Protein AF-A0A7Y9STZ4-F1 (afdb_monomer_lite)

Radius of gyration: 13.55 Å; chains: 1; bounding box: 28×32×27 Å

Sequence (78 aa):
MKLYGYADEGKPPEEVVPLTLAEVTLCATPKELQALSRFLAACADEMLRMGASYDHVHFSDRHKEFRSSPHFVVAAAE

Structure (mmCIF, N/CA/C/O backbone):
data_AF-A0A7Y9STZ4-F1
#
_entry.id   AF-A0A7Y9STZ4-F1
#
loop_
_atom_site.group_PDB
_atom_site.id
_atom_site.type_symbol
_atom_site.label_atom_id
_atom_site.label_alt_id
_atom_site.label_comp_id
_atom_site.label_asym_id
_atom_site.label_entity_id
_atom_site.label_seq_id
_atom_site.pdbx_PDB_ins_code
_atom_site.Cartn_x
_atom_site.Cartn_y
_atom_site.Cartn_z
_atom_site.occupancy
_atom_site.B_iso_or_equiv
_atom_site.auth_seq_id
_atom_site.auth_comp_id
_atom_site.auth_asym_id
_atom_site.auth_atom_id
_atom_site.pdbx_PDB_model_num
ATOM 1 N N . MET A 1 1 ? -0.709 -4.047 -12.045 1.00 89.31 1 MET A N 1
ATOM 2 C CA . MET A 1 1 ? -0.998 -3.852 -10.607 1.00 89.31 1 MET A CA 1
ATOM 3 C C . MET A 1 1 ? -1.566 -5.153 -10.069 1.00 89.31 1 MET A C 1
ATOM 5 O O . MET A 1 1 ? -2.433 -5.716 -10.724 1.00 89.31 1 MET A O 1
ATOM 9 N N . LYS A 1 2 ? -1.045 -5.650 -8.947 1.00 94.50 2 LYS A N 1
ATOM 10 C CA . LYS A 1 2 ? -1.519 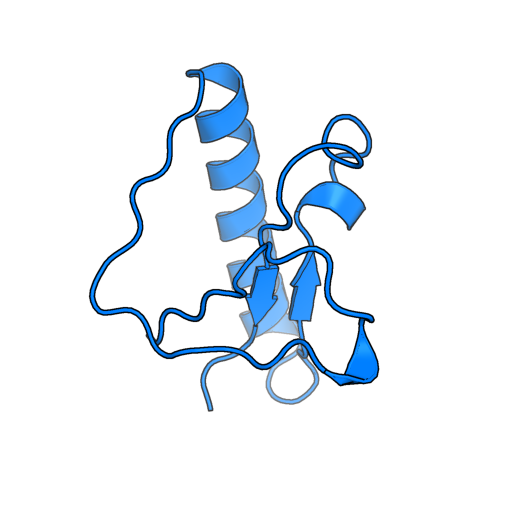-6.859 -8.260 1.00 94.50 2 LYS A CA 1
ATOM 11 C C . LYS A 1 2 ? -1.857 -6.457 -6.821 1.00 94.50 2 LYS A C 1
ATOM 13 O O . LYS A 1 2 ? -1.189 -5.578 -6.281 1.00 94.50 2 LYS A O 1
ATOM 18 N N . LEU A 1 3 ? -2.881 -7.060 -6.228 1.00 95.19 3 LEU A N 1
ATOM 19 C CA . LEU A 1 3 ? -3.205 -6.889 -4.812 1.00 95.19 3 LEU A CA 1
ATOM 20 C C . LEU A 1 3 ? -2.924 -8.208 -4.104 1.00 95.19 3 LEU A C 1
ATOM 22 O O . LEU A 1 3 ? -3.313 -9.267 -4.599 1.00 95.19 3 LEU A O 1
ATOM 26 N N . TYR A 1 4 ? -2.259 -8.127 -2.959 1.00 95.19 4 TYR A N 1
ATOM 27 C CA . TYR A 1 4 ? -1.991 -9.270 -2.101 1.00 95.19 4 TYR A CA 1
ATOM 28 C C . TYR A 1 4 ? -2.499 -8.981 -0.694 1.00 95.19 4 TYR A C 1
ATOM 30 O O . TYR A 1 4 ? -2.417 -7.847 -0.223 1.00 95.19 4 TYR A O 1
ATOM 38 N N . GLY A 1 5 ? -3.029 -10.008 -0.038 1.00 93.31 5 GLY A N 1
ATOM 39 C CA . GLY A 1 5 ? -3.466 -9.963 1.350 1.00 93.31 5 GLY A CA 1
ATOM 40 C C . GLY A 1 5 ? -2.904 -11.130 2.140 1.00 93.31 5 GLY A C 1
ATOM 41 O O . GLY A 1 5 ? -2.614 -12.185 1.582 1.00 93.31 5 GLY A O 1
ATOM 42 N N . TYR A 1 6 ? -2.788 -10.934 3.445 1.00 92.31 6 TYR A N 1
ATOM 43 C CA . TYR A 1 6 ? -2.347 -11.945 4.394 1.00 92.31 6 TYR A CA 1
ATOM 44 C C . TYR A 1 6 ? -3.493 -12.171 5.374 1.00 92.31 6 TYR A C 1
ATOM 46 O O . TYR A 1 6 ? -4.047 -11.207 5.904 1.00 92.31 6 TYR A O 1
ATOM 54 N N . ALA A 1 7 ? -3.888 -13.426 5.571 1.00 88.38 7 ALA A N 1
ATOM 55 C CA . ALA A 1 7 ? -4.933 -13.750 6.529 1.00 88.38 7 ALA A CA 1
ATOM 56 C C . ALA A 1 7 ? -4.381 -13.611 7.957 1.00 88.38 7 ALA A C 1
ATOM 58 O O . ALA A 1 7 ? -3.348 -14.196 8.284 1.00 88.38 7 ALA A O 1
ATOM 59 N N . ASP A 1 8 ? -5.072 -12.849 8.804 1.00 86.00 8 ASP A N 1
ATOM 60 C CA . ASP A 1 8 ? -4.729 -12.701 10.222 1.00 86.00 8 ASP A CA 1
ATOM 61 C C . ASP A 1 8 ? -5.361 -13.839 11.039 1.00 86.00 8 ASP A C 1
ATOM 63 O O . ASP A 1 8 ? -6.376 -13.680 11.714 1.00 86.00 8 ASP A O 1
ATOM 67 N N . GLU A 1 9 ? -4.801 -15.040 10.891 1.00 88.50 9 GLU A N 1
ATOM 68 C CA . GLU A 1 9 ? -5.298 -16.269 11.531 1.00 88.50 9 GLU A CA 1
ATOM 69 C C . GLU A 1 9 ? -4.521 -16.629 12.811 1.00 88.50 9 GLU A C 1
ATOM 71 O O . GLU A 1 9 ? -4.630 -17.748 13.309 1.00 88.50 9 GLU A O 1
ATOM 76 N N . GLY A 1 10 ? -3.692 -15.713 13.332 1.00 85.44 10 GLY A N 1
ATOM 77 C CA . GLY A 1 10 ? -2.812 -15.982 14.478 1.00 85.44 10 GLY A CA 1
ATOM 78 C C . GLY A 1 10 ? -1.732 -17.037 14.201 1.00 85.44 10 GLY A C 1
ATOM 79 O O . GLY A 1 10 ? -1.169 -17.609 15.135 1.00 85.44 10 GLY A O 1
ATOM 80 N N . LYS A 1 11 ? -1.463 -17.316 12.922 1.00 86.50 11 LYS A N 1
ATOM 81 C CA . LYS A 1 11 ? -0.415 -18.235 12.477 1.00 86.50 11 LYS A CA 1
ATOM 82 C C . LYS A 1 11 ? 0.974 -17.643 12.714 1.00 86.50 11 LYS A C 1
ATOM 84 O O . LYS A 1 11 ? 1.129 -16.418 12.686 1.00 86.50 11 LYS A O 1
ATOM 89 N N . PRO A 1 12 ? 1.993 -18.488 12.932 1.00 86.69 12 PRO A N 1
ATOM 90 C CA . PRO A 1 12 ? 3.361 -18.008 13.019 1.00 86.69 12 PRO A CA 1
ATOM 91 C C . PRO A 1 12 ? 3.791 -17.380 11.674 1.00 86.69 12 PRO A C 1
ATOM 93 O O . PRO A 1 12 ? 3.316 -17.827 10.626 1.00 86.69 12 PRO A O 1
ATOM 96 N N . PRO A 1 13 ? 4.656 -16.344 11.668 1.00 81.44 13 PRO A N 1
ATOM 97 C CA . PRO A 1 13 ? 4.995 -15.571 10.466 1.00 81.44 13 PRO A CA 1
ATOM 98 C C . PRO A 1 13 ? 5.450 -16.405 9.261 1.00 81.44 13 PRO A C 1
ATOM 100 O O . PRO A 1 13 ? 5.129 -16.068 8.126 1.00 81.44 13 PRO A O 1
ATOM 103 N N . GLU A 1 14 ? 6.163 -17.504 9.499 1.00 85.62 14 GLU A N 1
ATOM 104 C CA . GLU A 1 14 ? 6.639 -18.444 8.481 1.00 85.62 14 GLU A CA 1
ATOM 105 C C . GLU A 1 14 ? 5.522 -19.199 7.741 1.00 85.62 14 GLU A C 1
ATOM 107 O O . GLU A 1 14 ? 5.736 -19.679 6.629 1.00 85.62 14 GLU A O 1
ATOM 112 N N . GLU A 1 15 ? 4.331 -19.293 8.333 1.00 86.12 15 GLU A N 1
ATOM 113 C CA . GLU A 1 15 ? 3.158 -19.946 7.742 1.00 86.12 15 GLU A CA 1
ATOM 114 C C . GLU A 1 15 ? 2.209 -18.950 7.058 1.00 86.12 15 GLU A C 1
ATOM 116 O O . GLU A 1 15 ? 1.236 -19.354 6.412 1.00 86.12 15 GLU A O 1
ATOM 121 N N . VAL A 1 16 ? 2.469 -17.644 7.184 1.00 87.44 16 VAL A N 1
ATOM 122 C CA . VAL A 1 16 ? 1.641 -16.606 6.572 1.00 87.44 16 VAL A CA 1
ATOM 123 C C . VAL A 1 16 ? 2.084 -16.398 5.125 1.00 87.44 16 VAL A C 1
ATOM 125 O O . VAL A 1 16 ? 3.155 -15.866 4.843 1.00 87.44 16 VAL A O 1
ATOM 128 N N . VAL A 1 17 ? 1.227 -16.791 4.185 1.00 88.88 17 VAL A N 1
ATOM 129 C CA . VAL A 1 17 ? 1.473 -16.646 2.744 1.00 88.88 17 VAL A CA 1
ATOM 130 C C . VAL A 1 17 ? 0.546 -15.595 2.124 1.00 88.88 17 VAL A C 1
ATOM 132 O O . VAL A 1 17 ? -0.617 -15.498 2.524 1.00 88.88 17 VAL A O 1
ATOM 1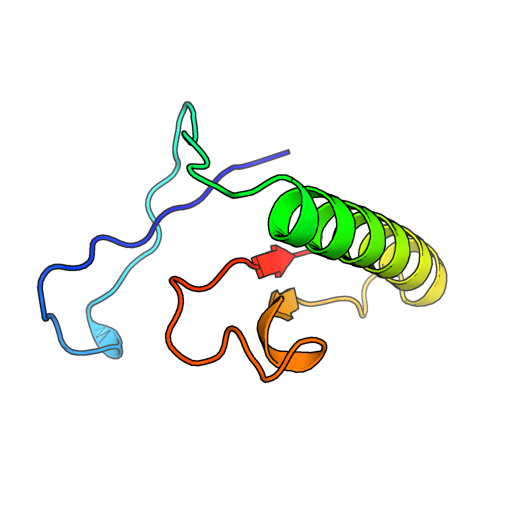35 N N . PRO A 1 18 ? 1.022 -14.806 1.142 1.00 91.56 18 PRO A N 1
ATOM 136 C CA . PRO A 1 18 ? 0.181 -13.837 0.455 1.00 91.56 18 PRO A CA 1
ATOM 137 C C . PRO A 1 18 ? -0.820 -14.531 -0.475 1.00 91.56 18 PRO A C 1
ATOM 139 O O . PRO A 1 18 ? -0.461 -15.405 -1.264 1.00 91.56 18 PRO A O 1
ATOM 142 N N . LEU A 1 19 ? -2.071 -14.079 -0.443 1.00 94.00 19 LEU A N 1
ATOM 143 C CA . LEU A 1 19 ? -3.124 -14.462 -1.381 1.00 94.00 19 LEU A CA 1
ATOM 144 C C . LEU A 1 19 ? -3.385 -13.318 -2.357 1.00 94.00 19 LEU A C 1
ATOM 146 O O . LEU A 1 19 ? -3.486 -12.164 -1.942 1.00 94.00 19 LEU A O 1
ATOM 150 N N . THR A 1 20 ? -3.524 -13.620 -3.649 1.00 95.50 20 THR A N 1
ATOM 151 C CA . THR A 1 20 ? -3.955 -12.617 -4.631 1.00 95.50 20 THR A CA 1
ATOM 152 C C . THR A 1 20 ? -5.403 -12.216 -4.365 1.00 95.50 20 THR A C 1
ATOM 154 O O . THR A 1 20 ? -6.282 -13.070 -4.272 1.00 95.50 20 THR A O 1
ATOM 157 N N . LEU A 1 21 ? -5.648 -10.912 -4.268 1.00 95.81 21 LEU A N 1
ATOM 158 C CA . LEU A 1 21 ? -6.968 -10.343 -4.018 1.00 95.81 21 LEU A CA 1
ATOM 159 C C . LEU A 1 21 ? -7.560 -9.763 -5.304 1.00 95.81 21 LEU A C 1
ATOM 161 O O . LEU A 1 21 ? -6.851 -9.153 -6.104 1.00 95.81 21 LEU A O 1
ATOM 165 N N . ALA A 1 22 ? -8.875 -9.907 -5.472 1.00 96.56 22 ALA A N 1
ATOM 166 C CA . ALA A 1 22 ? -9.616 -9.212 -6.525 1.00 96.56 22 ALA A CA 1
ATOM 167 C C . ALA A 1 22 ? -9.855 -7.731 -6.174 1.00 96.56 22 ALA A C 1
ATOM 169 O O . ALA A 1 22 ? -9.835 -6.873 -7.053 1.00 96.56 22 ALA A O 1
ATOM 170 N N . GLU A 1 23 ? -10.044 -7.433 -4.887 1.00 95.81 23 GLU A N 1
ATOM 171 C CA . GLU A 1 23 ? -10.321 -6.097 -4.361 1.00 95.81 23 GLU A CA 1
ATOM 172 C C . GLU A 1 23 ? -9.825 -5.957 -2.913 1.00 95.81 23 GLU A C 1
ATOM 174 O O . GLU A 1 23 ? -9.616 -6.950 -2.215 1.00 95.81 23 GLU A O 1
ATOM 179 N N . VAL A 1 24 ? -9.638 -4.714 -2.458 1.00 94.38 24 VAL A N 1
ATOM 180 C CA . VAL A 1 24 ? -9.336 -4.368 -1.061 1.00 94.38 24 VAL A CA 1
ATOM 181 C C . VAL A 1 24 ? -10.295 -3.265 -0.630 1.00 94.38 24 VAL A C 1
ATOM 183 O O . VAL A 1 24 ? -10.401 -2.239 -1.300 1.00 94.38 24 VAL A O 1
ATOM 186 N N . THR A 1 25 ? -10.953 -3.447 0.515 1.00 96.19 25 THR A N 1
ATOM 187 C CA . THR A 1 25 ? -11.690 -2.366 1.181 1.00 96.19 25 THR A CA 1
ATOM 188 C C . THR A 1 25 ? -10.782 -1.704 2.211 1.00 96.19 25 THR A C 1
ATOM 190 O O . THR A 1 25 ? -10.299 -2.364 3.129 1.00 96.19 25 THR A O 1
ATOM 193 N N . LEU A 1 26 ? -10.558 -0.396 2.073 1.00 95.06 26 LEU A N 1
ATOM 194 C CA . LEU A 1 26 ? -9.774 0.402 3.015 1.00 95.06 26 LEU A CA 1
ATOM 195 C C . LEU A 1 26 ? -10.70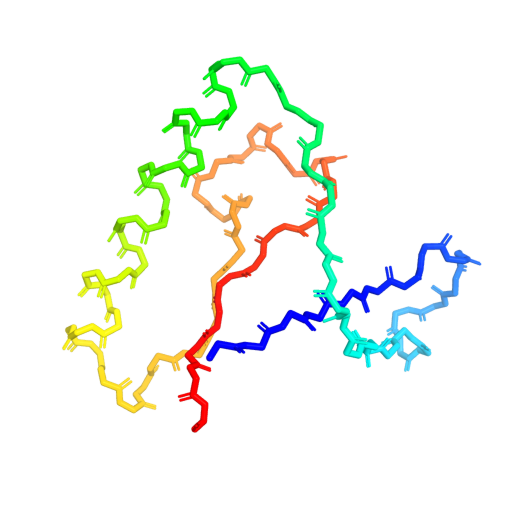3 1.234 3.906 1.00 95.06 26 LEU A C 1
ATOM 197 O O . LEU A 1 26 ? -11.298 2.212 3.455 1.00 95.06 26 LEU A O 1
ATOM 201 N N . CYS A 1 27 ? -10.789 0.873 5.185 1.00 96.25 27 CYS A N 1
ATOM 202 C CA . CYS A 1 27 ? -11.488 1.657 6.201 1.00 96.25 27 CYS A CA 1
ATOM 203 C C . CYS A 1 27 ? -10.500 2.622 6.866 1.00 96.25 27 CYS A C 1
ATOM 205 O O . CYS A 1 27 ? -9.625 2.185 7.608 1.00 96.25 27 CYS A O 1
ATOM 207 N N . ALA A 1 28 ? -10.628 3.922 6.596 1.00 95.38 28 ALA A N 1
ATOM 208 C CA . ALA A 1 28 ? -9.697 4.935 7.087 1.00 95.38 28 ALA A CA 1
ATOM 209 C C . ALA A 1 28 ? -10.390 6.283 7.326 1.00 95.38 28 ALA A C 1
ATOM 211 O O . ALA A 1 28 ? -11.380 6.630 6.679 1.00 95.38 28 ALA A O 1
ATOM 212 N N . THR A 1 29 ? -9.837 7.076 8.238 1.00 96.62 29 THR A N 1
ATOM 213 C CA . THR A 1 29 ? -10.212 8.477 8.446 1.00 96.62 29 THR A CA 1
ATOM 214 C C . THR A 1 29 ? -9.625 9.376 7.347 1.00 96.62 29 THR A C 1
ATOM 216 O O . THR A 1 29 ? -8.636 9.017 6.699 1.00 96.62 29 THR A O 1
ATOM 219 N N . PRO A 1 30 ? -10.146 10.606 7.155 1.00 97.81 30 PRO A N 1
ATOM 220 C CA . PRO A 1 30 ? -9.598 11.534 6.163 1.00 97.81 30 PRO A CA 1
ATOM 221 C C . PRO A 1 30 ? -8.104 11.833 6.352 1.00 97.81 30 PRO A C 1
ATOM 223 O O . PRO A 1 30 ? -7.363 11.946 5.377 1.00 97.8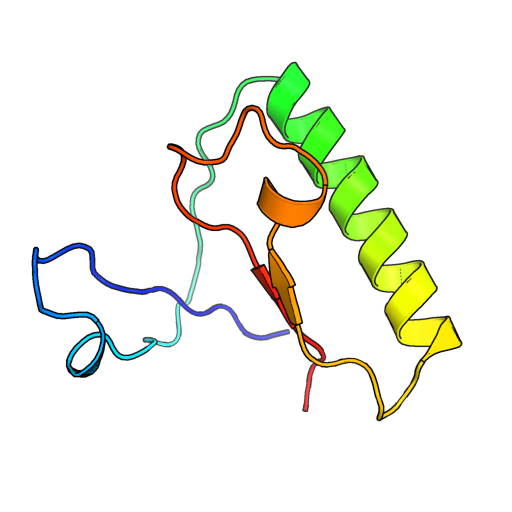1 30 PRO A O 1
ATOM 226 N N . LYS A 1 31 ? -7.641 11.934 7.605 1.00 95.81 31 LYS A N 1
ATOM 227 C CA . LYS A 1 31 ? -6.229 12.190 7.925 1.00 95.81 31 LYS A CA 1
ATOM 228 C C . LYS A 1 31 ? -5.336 11.025 7.490 1.00 95.81 31 LYS A C 1
ATOM 230 O O . LYS A 1 31 ? -4.259 11.254 6.941 1.00 95.81 31 LYS A O 1
ATOM 235 N N . GLU A 1 32 ? -5.788 9.798 7.720 1.00 95.81 32 GLU A N 1
ATOM 236 C CA . GLU A 1 32 ? -5.072 8.579 7.337 1.00 95.81 32 GLU A CA 1
ATOM 237 C C . GLU A 1 32 ? -5.011 8.438 5.817 1.00 95.81 32 GLU A C 1
ATOM 239 O O . GLU A 1 32 ? -3.933 8.207 5.277 1.00 95.81 32 GLU A O 1
ATOM 244 N N . LEU A 1 33 ? -6.116 8.705 5.109 1.00 97.25 33 LEU A N 1
ATOM 245 C CA . LEU A 1 33 ? -6.136 8.712 3.641 1.00 97.25 33 LEU A CA 1
ATOM 246 C C . LEU A 1 33 ? -5.173 9.747 3.047 1.00 97.25 33 LEU A C 1
ATOM 248 O O . LEU A 1 33 ? -4.469 9.459 2.082 1.00 97.25 33 LEU A O 1
ATOM 252 N N . GLN A 1 34 ? -5.092 10.943 3.634 1.00 97.38 34 GLN A N 1
ATOM 253 C CA . GLN A 1 34 ? -4.128 11.957 3.199 1.00 97.38 34 GLN A CA 1
ATOM 254 C C . GLN A 1 34 ? -2.675 11.529 3.446 1.00 97.38 34 GLN A C 1
ATOM 256 O O . GLN A 1 34 ? -1.801 11.823 2.629 1.00 97.38 34 GLN A O 1
ATOM 261 N N . ALA A 1 35 ? -2.395 10.862 4.568 1.00 96.12 35 ALA A N 1
ATOM 262 C CA . ALA A 1 35 ? -1.068 10.322 4.847 1.00 96.12 35 ALA A CA 1
ATOM 263 C C . ALA A 1 35 ? -0.707 9.203 3.862 1.00 96.12 35 ALA A C 1
ATOM 265 O O . ALA A 1 35 ? 0.373 9.245 3.272 1.00 96.12 35 ALA A O 1
ATOM 266 N N . LEU A 1 36 ? -1.640 8.284 3.599 1.00 96.75 36 LEU A N 1
ATOM 267 C CA . LEU A 1 36 ? -1.463 7.213 2.626 1.00 96.75 36 LEU A CA 1
ATOM 268 C C . LEU A 1 36 ? -1.242 7.762 1.210 1.00 96.75 36 LEU A C 1
ATOM 270 O O . LEU A 1 36 ? -0.347 7.308 0.510 1.00 96.75 36 LEU A O 1
ATOM 274 N N . SER A 1 37 ? -1.985 8.793 0.802 1.00 97.81 37 SER A N 1
ATOM 275 C CA . SER A 1 37 ? -1.798 9.446 -0.500 1.00 97.81 37 SER A CA 1
ATOM 276 C C . SER A 1 37 ? -0.381 10.009 -0.675 1.00 97.81 37 SER A C 1
ATOM 278 O O . SER A 1 37 ? 0.247 9.772 -1.707 1.00 97.81 37 SER A O 1
ATOM 280 N N . ARG A 1 38 ? 0.160 10.697 0.342 1.00 97.62 38 ARG A N 1
ATOM 281 C CA . ARG A 1 38 ? 1.548 11.194 0.312 1.00 97.62 38 ARG A CA 1
ATOM 282 C C . ARG A 1 38 ? 2.565 10.058 0.267 1.00 97.62 38 ARG A C 1
ATOM 284 O O . ARG A 1 38 ? 3.563 10.163 -0.438 1.00 97.62 38 ARG A O 1
ATOM 291 N N . PHE A 1 39 ? 2.306 8.980 1.000 1.00 97.56 39 PHE A N 1
ATOM 292 C CA . PHE A 1 39 ? 3.147 7.790 0.983 1.00 97.56 39 PHE A CA 1
ATOM 293 C C . PHE A 1 39 ? 3.193 7.129 -0.401 1.00 97.56 39 PHE A C 1
ATOM 295 O O . PHE A 1 39 ? 4.282 6.837 -0.890 1.00 97.56 39 PHE A O 1
ATOM 302 N N . LEU A 1 40 ? 2.039 6.955 -1.053 1.00 97.69 40 LEU A N 1
ATOM 303 C CA . LEU A 1 40 ? 1.951 6.388 -2.401 1.00 97.69 40 LEU A CA 1
ATOM 304 C C . LEU A 1 40 ? 2.715 7.240 -3.423 1.00 97.69 40 LEU A C 1
ATOM 306 O O . LEU A 1 40 ? 3.465 6.694 -4.229 1.00 97.69 40 LEU A O 1
ATOM 310 N N . ALA A 1 41 ? 2.577 8.569 -3.354 1.00 98.31 41 ALA A N 1
ATOM 311 C CA . ALA A 1 41 ? 3.321 9.487 -4.217 1.00 98.31 41 ALA A CA 1
ATOM 312 C C . ALA A 1 41 ? 4.842 9.354 -4.018 1.00 98.31 41 ALA A C 1
ATOM 314 O O . ALA A 1 41 ? 5.578 9.187 -4.985 1.00 98.31 41 ALA A O 1
ATOM 315 N N . ALA A 1 42 ? 5.306 9.330 -2.764 1.00 97.81 42 ALA A N 1
ATOM 316 C CA . ALA A 1 42 ? 6.726 9.168 -2.461 1.00 97.81 42 ALA A CA 1
ATOM 317 C C . ALA A 1 42 ? 7.284 7.809 -2.924 1.00 97.81 42 ALA A C 1
ATOM 319 O O . ALA A 1 42 ? 8.420 7.737 -3.388 1.00 97.81 42 ALA A O 1
ATOM 320 N N . CYS A 1 43 ? 6.495 6.732 -2.828 1.00 97.94 43 CYS A N 1
ATOM 321 C CA . CYS A 1 43 ? 6.895 5.426 -3.352 1.00 97.94 43 CYS A CA 1
ATOM 322 C C . CYS A 1 43 ? 7.041 5.458 -4.877 1.00 97.94 43 CYS A C 1
ATOM 324 O O . CYS A 1 43 ? 8.021 4.928 -5.390 1.00 97.94 43 CYS A O 1
ATOM 326 N N . ALA A 1 44 ? 6.125 6.115 -5.597 1.00 97.56 44 ALA A N 1
ATOM 327 C CA . ALA A 1 44 ? 6.225 6.259 -7.049 1.00 97.56 44 ALA A CA 1
ATOM 328 C C . ALA A 1 44 ? 7.505 7.008 -7.466 1.00 97.56 44 ALA A C 1
ATOM 330 O O . ALA A 1 44 ? 8.231 6.540 -8.347 1.00 97.56 44 ALA A O 1
ATOM 331 N N . ASP A 1 45 ? 7.827 8.116 -6.791 1.00 97.94 45 ASP A N 1
ATOM 332 C CA . ASP A 1 45 ? 9.061 8.874 -7.038 1.00 97.94 45 ASP A CA 1
ATOM 333 C C . ASP A 1 45 ? 10.318 8.029 -6.766 1.00 97.94 45 ASP A C 1
ATOM 335 O O . ASP A 1 45 ? 11.295 8.064 -7.519 1.00 97.94 45 ASP A O 1
ATOM 339 N N . GLU A 1 46 ? 10.306 7.222 -5.705 1.00 97.31 46 GLU A N 1
ATOM 340 C CA . GLU A 1 46 ? 11.419 6.328 -5.385 1.00 97.31 46 GLU A CA 1
ATOM 341 C C . GLU A 1 46 ? 11.568 5.169 -6.362 1.00 97.31 46 GLU A C 1
ATOM 343 O O . GLU A 1 46 ? 12.699 4.849 -6.726 1.00 97.31 46 GLU A O 1
ATOM 348 N N . MET A 1 47 ? 10.465 4.578 -6.825 1.00 97.19 47 MET A N 1
ATOM 349 C CA . MET A 1 47 ? 10.487 3.555 -7.870 1.00 97.19 47 MET A CA 1
ATOM 350 C C . MET A 1 47 ? 11.137 4.099 -9.148 1.00 97.19 47 MET A C 1
ATOM 352 O O . MET A 1 47 ? 12.000 3.436 -9.721 1.00 97.19 47 MET A O 1
ATOM 356 N N . LEU A 1 48 ? 10.804 5.331 -9.557 1.00 97.06 48 LEU A N 1
ATOM 357 C CA . LEU A 1 48 ? 11.439 5.994 -10.705 1.00 97.06 48 LEU A CA 1
ATOM 358 C C . LEU A 1 48 ? 12.941 6.212 -10.490 1.00 97.06 48 LEU A C 1
ATOM 360 O O . LEU A 1 48 ? 13.738 6.012 -11.405 1.00 97.06 48 LEU A O 1
ATOM 364 N N . ARG A 1 49 ? 13.338 6.612 -9.278 1.00 97.62 49 ARG A N 1
ATOM 365 C CA . ARG A 1 49 ? 14.740 6.881 -8.935 1.00 97.62 49 ARG A CA 1
ATOM 366 C C . ARG A 1 49 ? 15.585 5.607 -8.821 1.00 97.62 49 ARG A C 1
ATOM 368 O O . ARG A 1 49 ? 16.767 5.640 -9.153 1.00 97.62 49 ARG A O 1
ATOM 375 N N . MET A 1 50 ? 15.025 4.525 -8.284 1.00 96.94 50 MET A N 1
ATOM 376 C CA . MET A 1 50 ? 15.754 3.290 -7.959 1.00 96.94 50 MET A CA 1
ATOM 377 C C . MET A 1 50 ? 15.689 2.237 -9.067 1.00 96.94 50 MET A C 1
ATOM 379 O O . MET A 1 50 ? 16.592 1.403 -9.152 1.00 96.94 50 MET A O 1
ATOM 383 N N . GLY A 1 51 ? 14.652 2.260 -9.909 1.00 95.12 51 GLY A N 1
ATOM 384 C CA . GLY A 1 51 ? 14.437 1.254 -10.944 1.00 95.12 51 GLY A CA 1
ATOM 385 C C . GLY A 1 51 ? 14.402 -0.159 -10.358 1.00 95.12 51 GLY A C 1
ATOM 386 O O . GLY A 1 51 ? 13.711 -0.412 -9.374 1.00 95.12 51 GLY A O 1
ATOM 387 N N . ALA A 1 52 ? 15.196 -1.064 -10.933 1.00 94.19 52 ALA A N 1
ATOM 388 C CA . ALA A 1 52 ? 15.246 -2.478 -10.547 1.00 94.19 52 ALA A CA 1
ATOM 389 C C . ALA A 1 52 ? 15.713 -2.741 -9.101 1.00 94.19 52 ALA A C 1
ATOM 391 O O . ALA A 1 52 ? 15.554 -3.851 -8.608 1.00 94.19 52 ALA A O 1
ATOM 392 N N . SER A 1 53 ? 16.292 -1.746 -8.422 1.00 95.88 53 SER A N 1
ATOM 393 C CA . SER A 1 53 ? 16.721 -1.880 -7.024 1.00 95.88 53 SER A CA 1
ATOM 394 C C . SER A 1 53 ? 15.610 -1.578 -6.012 1.00 95.88 53 SER A C 1
ATOM 396 O O . SER A 1 53 ? 15.861 -1.654 -4.810 1.00 95.88 53 SER A O 1
ATOM 398 N N . TYR A 1 54 ? 14.420 -1.163 -6.458 1.00 96.56 54 TYR A N 1
ATOM 399 C CA . TYR A 1 54 ? 13.274 -0.967 -5.573 1.00 96.56 54 TYR A CA 1
ATOM 400 C C . TYR A 1 54 ? 12.672 -2.323 -5.187 1.00 96.56 54 TYR A C 1
ATOM 402 O O . TYR A 1 54 ? 12.279 -3.090 -6.060 1.00 96.56 54 TYR A O 1
ATOM 410 N N . ASP A 1 55 ? 12.575 -2.588 -3.887 1.00 93.25 55 ASP A N 1
ATOM 411 C CA . ASP A 1 55 ? 11.978 -3.809 -3.340 1.00 93.25 55 ASP A CA 1
ATOM 412 C C . ASP A 1 55 ? 10.548 -3.514 -2.850 1.00 93.25 55 ASP A C 1
ATOM 414 O O . ASP A 1 55 ? 9.612 -3.420 -3.653 1.00 93.25 55 ASP A O 1
ATOM 418 N N . HIS A 1 56 ? 10.390 -3.262 -1.549 1.00 95.19 56 HIS A N 1
ATOM 419 C CA . HIS A 1 56 ? 9.126 -2.895 -0.928 1.00 95.19 56 HIS A CA 1
ATOM 420 C C . HIS A 1 56 ? 9.325 -1.896 0.216 1.00 95.19 56 HIS A C 1
ATOM 422 O O . HIS A 1 56 ? 10.403 -1.784 0.800 1.00 95.19 56 HIS A O 1
ATOM 428 N N . VAL A 1 57 ? 8.268 -1.153 0.543 1.00 96.38 57 VAL A N 1
ATOM 429 C CA . VAL A 1 57 ? 8.249 -0.192 1.652 1.00 96.38 57 VAL A CA 1
ATOM 430 C C . VAL A 1 57 ? 6.948 -0.346 2.427 1.00 96.38 57 VAL A C 1
ATOM 432 O O . VAL A 1 57 ? 5.867 -0.350 1.830 1.00 96.38 57 VAL A O 1
ATOM 435 N N . HIS A 1 58 ? 7.031 -0.414 3.757 1.00 96.38 58 HIS A N 1
ATOM 436 C CA . HIS A 1 58 ? 5.851 -0.408 4.615 1.00 96.38 58 HIS A CA 1
ATOM 437 C C . HIS A 1 58 ? 5.452 1.031 4.958 1.00 96.38 58 HIS A C 1
ATOM 439 O O . HIS A 1 58 ? 6.287 1.884 5.264 1.00 96.38 58 HIS A O 1
ATOM 445 N N . PHE A 1 59 ? 4.149 1.307 4.998 1.00 96.50 59 PHE A N 1
ATOM 446 C CA . PHE A 1 59 ? 3.621 2.612 5.405 1.00 96.50 59 PHE A CA 1
ATOM 447 C C . PHE A 1 59 ? 4.118 3.030 6.803 1.00 96.50 59 PHE A C 1
ATOM 449 O O . PHE A 1 59 ? 4.505 4.181 7.029 1.00 96.50 59 PHE A O 1
ATOM 456 N N . SER A 1 60 ? 4.203 2.063 7.722 1.00 94.88 60 SER A N 1
ATOM 457 C CA . SER A 1 60 ? 4.689 2.242 9.094 1.00 94.88 60 SER A CA 1
ATOM 458 C C . SER A 1 60 ? 6.172 2.617 9.206 1.00 94.88 60 SER A C 1
ATOM 460 O O . SER A 1 60 ? 6.584 3.132 10.249 1.00 94.88 60 SER A O 1
ATOM 462 N N . ASP A 1 61 ? 6.978 2.399 8.160 1.00 92.81 61 ASP A N 1
ATOM 463 C CA . ASP A 1 61 ? 8.400 2.780 8.153 1.00 92.81 61 ASP A CA 1
ATOM 464 C C . ASP A 1 61 ? 8.561 4.304 8.166 1.00 92.81 61 ASP A C 1
ATOM 466 O O . ASP A 1 61 ? 9.507 4.840 8.749 1.00 92.81 61 ASP A O 1
ATOM 470 N N . ARG A 1 62 ? 7.596 5.012 7.563 1.00 90.75 62 ARG A N 1
ATOM 471 C CA . ARG A 1 62 ? 7.579 6.479 7.446 1.00 90.75 62 ARG A CA 1
ATOM 472 C C . ARG A 1 62 ? 6.598 7.143 8.403 1.00 90.75 62 ARG A C 1
ATOM 474 O O . ARG A 1 62 ? 6.794 8.302 8.759 1.00 90.75 62 ARG A O 1
ATOM 481 N N . HIS A 1 63 ? 5.586 6.405 8.851 1.00 91.38 63 HIS A N 1
ATOM 482 C CA . HIS A 1 63 ? 4.556 6.886 9.765 1.00 91.38 63 HIS A CA 1
ATOM 483 C C . HIS A 1 63 ? 4.474 5.974 10.993 1.00 91.38 63 HIS A C 1
ATOM 485 O O . HIS A 1 63 ? 3.708 5.010 11.045 1.00 91.38 63 HIS A O 1
ATOM 491 N N . LYS A 1 64 ? 5.316 6.262 11.994 1.00 90.56 64 LYS A N 1
ATOM 492 C CA . LYS A 1 64 ? 5.496 5.412 13.185 1.00 90.56 64 LYS A CA 1
ATOM 493 C C . LYS A 1 64 ? 4.219 5.247 14.010 1.00 90.56 64 LYS A C 1
ATOM 495 O O . LYS A 1 64 ? 4.099 4.266 14.739 1.00 90.56 64 LYS A O 1
ATOM 500 N N . GLU A 1 65 ? 3.284 6.182 13.902 1.00 90.00 65 GLU A N 1
ATOM 501 C CA . GLU A 1 65 ? 1.976 6.126 14.548 1.00 90.00 65 GLU A CA 1
ATOM 502 C C . GLU A 1 65 ? 1.091 4.969 14.038 1.00 90.00 65 GLU A C 1
ATOM 504 O O . GLU A 1 65 ? 0.162 4.584 14.737 1.00 90.00 65 GLU A O 1
ATOM 509 N N . PHE A 1 66 ? 1.419 4.354 12.892 1.00 89.00 66 PHE A N 1
ATOM 510 C CA . PHE A 1 66 ? 0.694 3.209 12.315 1.00 89.00 66 PHE A CA 1
ATOM 511 C C . PHE A 1 66 ? 1.352 1.851 12.580 1.00 89.00 66 PHE A C 1
ATOM 513 O O . PHE A 1 66 ? 0.987 0.856 11.965 1.00 89.00 66 PHE A O 1
ATOM 520 N N . ARG A 1 67 ? 2.331 1.765 13.488 1.00 88.50 67 ARG A N 1
ATOM 521 C CA . ARG A 1 67 ? 3.021 0.492 13.788 1.00 88.50 67 ARG A CA 1
ATOM 522 C C . ARG A 1 67 ? 2.111 -0.604 14.344 1.00 88.50 67 ARG A C 1
ATOM 524 O O . ARG A 1 67 ? 2.465 -1.769 14.244 1.00 88.50 67 ARG A O 1
ATOM 531 N N . SER A 1 68 ? 0.990 -0.231 14.957 1.00 87.25 68 SER A N 1
ATOM 532 C CA . SER A 1 68 ? -0.026 -1.164 15.459 1.00 87.25 68 SER A CA 1
ATOM 533 C C . SER A 1 68 ? -1.220 -1.324 14.513 1.00 87.25 68 SER A C 1
ATOM 535 O O . SER A 1 68 ? -2.179 -2.007 14.858 1.00 87.25 68 SER A O 1
ATOM 537 N N . SER A 1 69 ? -1.207 -0.655 13.359 1.00 86.00 69 SER A N 1
ATOM 538 C CA . SER A 1 69 ? -2.218 -0.822 12.316 1.00 86.00 69 SER A CA 1
ATOM 539 C C . SER A 1 69 ? -1.853 -2.007 11.415 1.00 86.00 69 SER A C 1
ATOM 541 O O . SER A 1 69 ? -0.681 -2.385 11.362 1.00 86.00 69 SER A O 1
ATOM 543 N N . PRO A 1 70 ? -2.815 -2.574 10.665 1.00 87.00 70 PRO A N 1
ATOM 544 C CA . PRO A 1 70 ? -2.497 -3.532 9.613 1.00 87.00 70 PRO A CA 1
ATOM 545 C C . PRO A 1 70 ? -1.425 -2.980 8.665 1.00 87.00 70 PRO A C 1
ATOM 547 O O . PRO A 1 70 ? -1.450 -1.799 8.304 1.00 87.00 70 PRO A O 1
ATOM 550 N N . HIS A 1 71 ? -0.482 -3.828 8.258 1.00 91.06 71 HIS A N 1
ATOM 551 C CA . HIS A 1 71 ? 0.587 -3.406 7.360 1.00 91.06 71 HIS A CA 1
ATOM 552 C C . HIS A 1 71 ? 0.025 -3.059 5.978 1.00 91.06 71 HIS A C 1
ATOM 554 O O . HIS A 1 71 ? -0.671 -3.856 5.353 1.00 91.06 71 HIS A O 1
ATOM 560 N N . PHE A 1 72 ? 0.386 -1.878 5.480 1.00 95.31 72 PHE A N 1
ATOM 561 C CA . PHE A 1 72 ? 0.180 -1.482 4.092 1.00 95.31 72 PHE A CA 1
ATOM 562 C C . PHE A 1 72 ? 1.545 -1.375 3.420 1.00 95.31 72 PHE A C 1
ATOM 564 O O . PHE A 1 72 ? 2.416 -0.657 3.916 1.00 95.31 72 PHE A O 1
ATOM 571 N N . VAL A 1 73 ? 1.735 -2.087 2.311 1.00 95.75 73 VAL A N 1
ATOM 572 C CA . VAL A 1 73 ? 3.034 -2.228 1.642 1.00 95.75 73 VAL A CA 1
ATOM 573 C C . VAL A 1 73 ? 2.899 -1.844 0.175 1.00 95.75 73 VAL A C 1
ATOM 575 O O . VAL A 1 73 ? 1.938 -2.235 -0.485 1.00 95.75 73 VAL A O 1
ATOM 578 N N . VAL A 1 74 ? 3.870 -1.089 -0.335 1.00 97.06 74 VAL A N 1
ATOM 579 C CA . VAL A 1 74 ? 4.050 -0.866 -1.775 1.00 97.06 74 VAL A CA 1
ATOM 580 C C . VAL A 1 74 ? 5.300 -1.613 -2.203 1.00 97.06 74 VAL A C 1
ATOM 582 O O . VAL A 1 74 ? 6.356 -1.420 -1.609 1.00 97.06 74 VAL A O 1
ATOM 585 N N . ALA A 1 75 ? 5.167 -2.456 -3.221 1.00 95.88 75 ALA A N 1
ATOM 5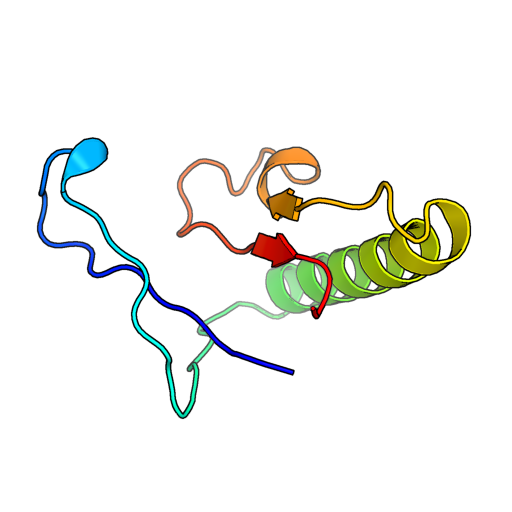86 C CA . ALA A 1 75 ? 6.260 -3.191 -3.843 1.00 95.88 75 ALA A CA 1
ATOM 587 C C . ALA A 1 75 ? 6.264 -2.917 -5.352 1.00 95.88 75 ALA A C 1
ATOM 589 O O . ALA A 1 75 ? 5.208 -2.626 -5.931 1.00 95.88 75 ALA A O 1
ATOM 590 N N . ALA A 1 76 ? 7.434 -2.993 -5.988 1.00 93.25 76 ALA A N 1
ATOM 591 C CA . ALA A 1 76 ? 7.516 -2.855 -7.439 1.00 93.25 76 ALA A CA 1
ATOM 592 C C . ALA A 1 76 ? 6.709 -3.954 -8.149 1.00 93.25 76 ALA A C 1
ATOM 594 O O . ALA A 1 76 ? 6.619 -5.092 -7.688 1.00 93.25 76 ALA A O 1
ATOM 595 N N . ALA A 1 77 ? 6.101 -3.605 -9.285 1.00 85.94 77 ALA A N 1
ATOM 596 C CA . ALA A 1 77 ? 5.505 -4.604 -10.159 1.00 85.94 77 ALA A CA 1
ATOM 597 C C . ALA A 1 77 ? 6.623 -5.344 -10.906 1.00 85.94 77 ALA A C 1
ATOM 599 O O . ALA A 1 77 ? 7.479 -4.692 -11.502 1.00 85.94 77 ALA A O 1
ATOM 600 N N . GLU A 1 78 ? 6.591 -6.676 -10.864 1.00 69.38 78 GLU A N 1
ATOM 601 C CA . GLU A 1 78 ? 7.361 -7.547 -11.767 1.00 69.38 78 GLU A CA 1
ATOM 602 C C . GLU A 1 78 ? 6.975 -7.336 -13.235 1.00 69.38 78 GLU A C 1
ATOM 604 O O . GLU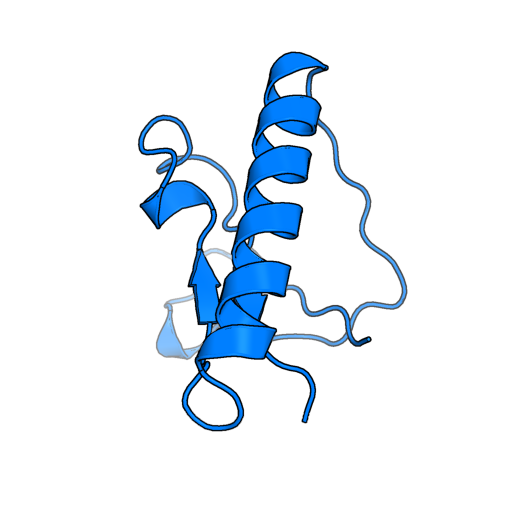 A 1 78 ? 5.753 -7.191 -13.507 1.00 69.38 78 GLU A O 1
#

Secondary structure (DSSP, 8-state):
--EEE---SS--GGG---EEES-------HHHHHHHHHHHHHHHHHHHHHGGG--EEEHHHH-GGGTTSPP-EEE---

Foldseek 3Di:
DWDWDWDPPVDDPVPTDTDTDPDDDDDDDPVVVVLVVVVVVVLVVVCVVQPPNWAKDWSCVVVVVCPVPPTDMDGDDD

pLDDT: mean 93.19, std 4.95, range [69.38, 98.31]